Protein AF-A0A3N5Y8B9-F1 (afdb_monomer_lite)

Radius of gyration: 23.56 Å; chains: 1; bounding box: 50×33×52 Å

Structure (mmCIF, N/CA/C/O backbone):
data_AF-A0A3N5Y8B9-F1
#
_entry.id   AF-A0A3N5Y8B9-F1
#
loop_
_atom_site.group_PDB
_atom_site.id
_atom_site.type_symbol
_atom_site.label_atom_id
_atom_site.label_alt_id
_atom_site.label_comp_id
_atom_site.label_asym_id
_atom_site.label_entity_id
_atom_site.label_seq_id
_atom_site.pdbx_PDB_ins_code
_atom_site.Cartn_x
_atom_site.Cartn_y
_atom_site.Cartn_z
_atom_site.occupancy
_atom_site.B_iso_or_equiv
_atom_site.auth_seq_id
_atom_site.auth_comp_id
_atom_site.auth_asym_id
_atom_site.auth_atom_id
_atom_site.pdbx_PDB_model_num
ATOM 1 N N . MET A 1 1 ? -34.642 19.118 24.896 1.00 59.25 1 MET A N 1
ATOM 2 C CA . MET A 1 1 ? -33.518 18.234 24.516 1.00 59.25 1 MET A CA 1
ATOM 3 C C . MET A 1 1 ? -33.172 17.367 25.709 1.00 59.25 1 MET A C 1
ATOM 5 O O . MET A 1 1 ? -33.050 17.900 26.803 1.00 59.25 1 MET A O 1
ATOM 9 N N . THR A 1 2 ? -33.064 16.057 25.518 1.00 74.56 2 THR A N 1
ATOM 10 C CA . THR A 1 2 ? -32.742 15.102 26.586 1.00 74.56 2 THR A CA 1
ATOM 11 C C . THR A 1 2 ? -31.224 15.020 26.747 1.00 74.56 2 THR A C 1
ATOM 13 O O . THR A 1 2 ? -30.523 14.722 25.786 1.00 74.56 2 THR A O 1
ATOM 16 N N . THR A 1 3 ? -30.705 15.292 27.944 1.00 85.62 3 THR A N 1
ATOM 17 C CA . THR A 1 3 ? -29.256 15.335 28.234 1.00 85.62 3 THR A CA 1
ATOM 18 C C . THR A 1 3 ? -28.731 14.066 28.909 1.00 85.62 3 THR A C 1
ATOM 20 O O . THR A 1 3 ? -27.578 14.031 29.324 1.00 85.62 3 THR A O 1
ATOM 23 N N . ALA A 1 4 ? -29.547 13.009 28.987 1.00 86.88 4 ALA A N 1
ATOM 24 C CA . ALA A 1 4 ? -29.281 11.789 29.758 1.00 86.88 4 A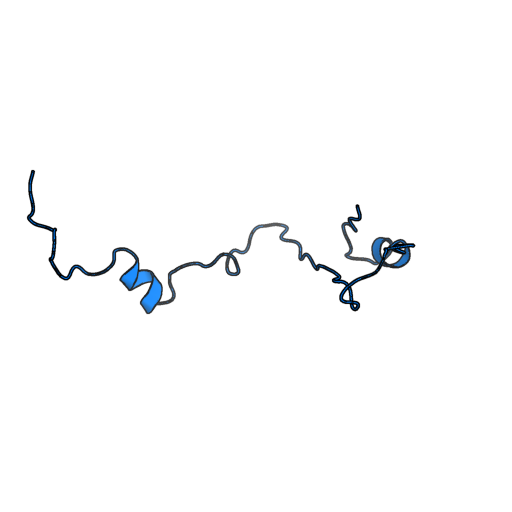LA A CA 1
ATOM 25 C C . ALA A 1 4 ? -27.947 11.082 29.435 1.00 86.88 4 ALA A C 1
ATOM 27 O O . ALA A 1 4 ? -27.433 10.343 30.267 1.00 86.88 4 ALA A O 1
ATOM 28 N N . HIS A 1 5 ? -27.374 11.312 28.251 1.00 87.12 5 HIS A N 1
ATOM 29 C CA . HIS A 1 5 ? -26.116 10.698 27.812 1.00 87.12 5 HIS A CA 1
ATOM 30 C C . HIS A 1 5 ? -24.950 11.692 27.701 1.00 87.12 5 HIS A C 1
ATOM 32 O O . HIS A 1 5 ? -23.814 11.284 27.469 1.00 87.12 5 HIS A O 1
ATOM 38 N N . ILE A 1 6 ? -25.203 12.993 27.868 1.00 91.75 6 ILE A N 1
ATOM 39 C CA . ILE A 1 6 ? -24.174 14.029 27.741 1.00 91.75 6 ILE A CA 1
ATOM 40 C C . ILE A 1 6 ? -23.345 14.058 29.030 1.00 91.75 6 ILE A C 1
ATOM 42 O O . ILE A 1 6 ? -23.892 14.154 30.126 1.00 91.75 6 ILE A O 1
ATOM 46 N N . GLY A 1 7 ? -22.019 13.969 28.898 1.00 91.62 7 GLY A N 1
ATOM 47 C CA . GLY A 1 7 ? -21.082 13.991 30.030 1.00 91.62 7 GLY A CA 1
ATOM 48 C C . GLY A 1 7 ? -20.986 12.681 30.822 1.00 91.62 7 GLY A C 1
ATOM 49 O O . GLY A 1 7 ? -20.264 12.635 31.813 1.00 91.62 7 GLY A O 1
ATOM 50 N N . GLN A 1 8 ? -21.680 11.619 30.399 1.00 93.62 8 GLN A N 1
ATOM 51 C CA . GLN A 1 8 ? -21.616 10.314 31.059 1.00 93.62 8 GLN A CA 1
ATOM 52 C C . GLN A 1 8 ? -20.455 9.465 30.506 1.00 93.62 8 GLN A C 1
ATOM 54 O O . GLN A 1 8 ? -20.263 9.424 29.286 1.00 93.62 8 GLN A O 1
ATOM 59 N N . PRO A 1 9 ? -19.702 8.746 31.360 1.00 92.56 9 PRO A N 1
ATOM 60 C CA . PRO A 1 9 ? -18.623 7.858 30.933 1.00 92.56 9 PRO A CA 1
ATOM 61 C C . PRO A 1 9 ? -19.205 6.567 30.340 1.00 92.56 9 PRO A C 1
ATOM 63 O O . PRO A 1 9 ? -19.341 5.545 31.008 1.00 92.56 9 PRO A O 1
ATOM 66 N N . THR A 1 10 ? -19.600 6.626 29.074 1.00 92.25 10 THR A N 1
ATOM 67 C CA . THR A 1 10 ? -20.171 5.486 28.351 1.00 92.25 10 THR A CA 1
ATOM 68 C C . THR A 1 10 ? -19.070 4.628 27.732 1.00 92.25 10 THR A C 1
ATOM 70 O O . THR A 1 10 ? -18.043 5.130 27.271 1.00 92.25 10 THR A O 1
ATOM 73 N N . SER A 1 11 ? -19.266 3.308 27.716 1.00 94.00 11 SER A N 1
ATOM 74 C CA . SER A 1 11 ? -18.382 2.420 26.961 1.00 94.00 11 SER A CA 1
ATOM 75 C C . SER A 1 11 ? -18.484 2.726 25.469 1.00 94.00 11 SER A C 1
ATOM 77 O O . SER A 1 11 ? -19.570 2.970 24.944 1.00 94.00 11 SER A O 1
ATOM 79 N N . ARG A 1 12 ? -17.348 2.683 24.770 1.00 94.50 12 ARG A N 1
ATOM 80 C CA . ARG A 1 12 ? -17.315 2.905 23.323 1.00 94.50 12 ARG A CA 1
ATOM 81 C C . ARG A 1 12 ? -18.080 1.807 22.585 1.00 94.50 12 ARG A C 1
ATOM 83 O O . ARG A 1 12 ? -17.890 0.627 22.879 1.00 94.50 12 ARG A O 1
ATOM 90 N N . VAL A 1 13 ? -18.855 2.195 21.573 1.00 94.75 13 VAL A N 1
ATOM 91 C CA . VAL A 1 13 ? -19.622 1.271 20.715 1.00 94.75 13 VAL A CA 1
ATOM 92 C C . VAL A 1 13 ? -18.734 0.237 20.018 1.00 94.75 13 VAL A C 1
ATOM 94 O O . VAL A 1 13 ? -19.097 -0.929 19.916 1.00 94.75 13 VAL A O 1
ATOM 97 N N . ASP A 1 14 ? -17.532 0.643 19.612 1.00 95.38 14 ASP A N 1
ATOM 98 C CA . ASP A 1 14 ? -16.526 -0.195 18.956 1.00 95.38 14 ASP A CA 1
ATOM 99 C C . ASP A 1 14 ? -15.564 -0.870 19.950 1.00 95.38 14 ASP A C 1
ATOM 101 O O . ASP A 1 14 ? -14.687 -1.636 19.552 1.00 95.38 14 ASP A O 1
ATOM 105 N N . GLY A 1 15 ? -15.711 -0.590 21.251 1.00 96.19 15 GLY A N 1
ATOM 106 C CA . GLY A 1 15 ? -14.728 -0.938 22.273 1.00 96.19 15 GLY A CA 1
ATOM 107 C C . GLY A 1 15 ? -14.485 -2.438 22.373 1.00 96.19 15 GLY A C 1
ATOM 108 O O . GLY A 1 15 ? -13.339 -2.874 22.331 1.00 96.19 15 GLY A O 1
ATOM 109 N N . ARG A 1 16 ? -15.555 -3.242 22.440 1.00 96.00 16 ARG A N 1
ATOM 110 C CA . ARG A 1 16 ? -15.419 -4.702 22.534 1.00 96.00 16 ARG A CA 1
ATOM 111 C C . ARG A 1 16 ? -14.708 -5.284 21.316 1.00 96.00 16 ARG A C 1
ATOM 113 O O . ARG A 1 16 ? -13.813 -6.102 21.498 1.00 96.00 16 ARG A O 1
ATOM 120 N N . ALA A 1 17 ? -15.070 -4.847 20.110 1.00 96.00 17 ALA A N 1
ATOM 121 C CA . ALA A 1 17 ? -14.467 -5.359 18.885 1.00 96.00 17 ALA A CA 1
ATOM 122 C C . ALA A 1 17 ? -12.947 -5.126 18.866 1.00 96.00 17 ALA A C 1
ATOM 124 O O . ALA A 1 17 ? -12.174 -6.048 18.609 1.00 96.00 17 ALA A O 1
ATOM 125 N N . LYS A 1 18 ? -12.523 -3.924 19.274 1.00 94.94 18 LYS A N 1
ATOM 126 C CA . LYS A 1 18 ? -11.114 -3.509 19.305 1.00 94.94 18 LYS A CA 1
ATOM 127 C C . LYS A 1 18 ? -10.271 -4.171 20.397 1.00 94.94 18 LYS A C 1
ATOM 129 O O . LYS A 1 18 ? -9.067 -4.290 20.220 1.00 94.94 18 LYS A O 1
ATOM 134 N N . VAL A 1 19 ? -10.866 -4.604 21.514 1.00 96.62 19 VAL A N 1
ATOM 135 C CA . VAL A 1 19 ? -10.122 -5.263 22.616 1.00 96.62 19 VAL A CA 1
ATOM 136 C C . VAL A 1 19 ? -10.180 -6.790 22.579 1.00 96.62 19 VAL A C 1
ATOM 138 O O . VAL A 1 19 ? -9.536 -7.440 23.395 1.00 96.62 19 VAL A O 1
ATOM 141 N N . THR A 1 20 ? -10.963 -7.372 21.668 1.00 96.25 20 THR A N 1
ATOM 142 C CA . THR A 1 20 ? -11.112 -8.835 21.540 1.00 96.25 20 THR A CA 1
ATOM 143 C C . THR A 1 20 ? -10.550 -9.395 20.236 1.00 96.25 20 THR A C 1
ATOM 145 O O . THR A 1 20 ? -10.616 -10.602 20.033 1.00 96.25 20 THR A O 1
ATOM 148 N N . GLY A 1 21 ? -9.991 -8.544 19.368 1.00 93.69 21 GLY A N 1
ATOM 149 C CA . GLY A 1 21 ? -9.424 -8.961 18.081 1.00 93.69 21 GLY A CA 1
ATOM 150 C C . GLY A 1 21 ? -10.469 -9.363 17.039 1.00 93.69 21 GLY A C 1
ATOM 151 O O . GLY A 1 21 ? -10.143 -10.074 16.103 1.00 93.69 21 GLY A O 1
ATOM 152 N N . VAL A 1 22 ? -11.729 -8.951 17.214 1.00 94.88 22 VAL A N 1
ATOM 153 C CA . VAL A 1 22 ? -12.813 -9.219 16.244 1.00 94.88 22 VAL A CA 1
ATOM 154 C C . VAL A 1 22 ? -13.136 -8.003 15.376 1.00 94.88 22 VAL A C 1
ATOM 156 O O . VAL A 1 22 ? -14.046 -8.059 14.555 1.00 94.88 22 VAL A O 1
ATOM 159 N N . ALA A 1 23 ? -12.455 -6.877 15.597 1.00 95.06 23 ALA A N 1
ATOM 160 C CA . ALA A 1 23 ? -12.483 -5.764 14.661 1.00 95.06 23 ALA A CA 1
ATOM 161 C C . ALA A 1 23 ? -11.651 -6.148 13.435 1.00 95.06 23 ALA A C 1
ATOM 163 O O . ALA A 1 23 ? -10.498 -6.519 13.605 1.00 95.06 23 ALA A O 1
ATOM 164 N N . THR A 1 24 ? -12.248 -6.050 12.249 1.00 93.19 24 THR A N 1
ATOM 165 C CA . THR A 1 24 ? -11.569 -6.323 10.981 1.00 93.19 24 THR A CA 1
ATOM 166 C C . THR A 1 24 ? -10.934 -5.049 10.447 1.00 93.19 24 THR A C 1
ATOM 168 O O . THR A 1 24 ? -11.628 -4.040 10.280 1.00 93.19 24 THR A O 1
ATOM 171 N N . ASP A 1 25 ? -9.636 -5.102 10.173 1.00 91.00 25 ASP A N 1
ATOM 172 C CA . ASP A 1 25 ? -8.909 -4.046 9.469 1.00 91.00 25 ASP A CA 1
ATOM 173 C C . ASP A 1 25 ? -8.750 -4.387 7.977 1.00 91.00 25 ASP A C 1
ATOM 175 O O . ASP A 1 25 ? -8.817 -5.541 7.566 1.00 91.00 25 ASP A O 1
ATOM 179 N N . ALA A 1 26 ? -8.499 -3.376 7.139 1.00 91.56 26 ALA A N 1
ATOM 180 C CA . ALA A 1 26 ? -8.486 -3.520 5.675 1.00 91.56 26 ALA A CA 1
ATOM 181 C C . ALA A 1 26 ? -7.480 -4.556 5.127 1.00 91.56 26 ALA A C 1
ATOM 183 O O . ALA A 1 26 ? -7.610 -4.997 3.991 1.00 91.56 26 ALA A O 1
ATOM 184 N N . ALA A 1 27 ? -6.459 -4.920 5.907 1.00 90.44 27 ALA A N 1
ATOM 185 C CA . ALA A 1 27 ? -5.463 -5.921 5.525 1.00 90.44 27 ALA A CA 1
ATOM 186 C C . ALA A 1 27 ? -5.911 -7.370 5.797 1.00 90.44 27 ALA A C 1
ATOM 188 O O . ALA A 1 27 ? -5.208 -8.304 5.420 1.00 90.44 27 ALA A O 1
ATOM 189 N N . GLU A 1 28 ? -7.036 -7.568 6.483 1.00 91.19 28 GLU A N 1
ATOM 190 C CA . GLU A 1 28 ? -7.513 -8.889 6.909 1.00 91.19 28 GLU A CA 1
ATOM 191 C C . GLU A 1 28 ? -8.569 -9.469 5.957 1.00 91.19 28 GLU A C 1
ATOM 193 O O . GLU A 1 28 ? -8.900 -10.658 6.028 1.00 91.19 28 GLU A O 1
ATOM 198 N N . ASP A 1 29 ? -9.066 -8.653 5.029 1.00 88.75 29 ASP A N 1
ATOM 199 C CA . ASP A 1 29 ? -10.024 -9.073 4.018 1.00 88.75 29 ASP A CA 1
ATOM 200 C C . ASP A 1 29 ? -9.361 -9.986 2.975 1.00 88.75 29 ASP A C 1
ATOM 202 O O . ASP A 1 29 ? -8.425 -9.606 2.274 1.00 88.75 29 ASP A O 1
ATOM 206 N N . HIS A 1 30 ? -9.895 -11.200 2.829 1.00 88.38 30 HIS A N 1
ATOM 207 C CA . HIS A 1 30 ? -9.477 -12.163 1.809 1.00 88.38 30 HIS A CA 1
ATOM 208 C C . HIS A 1 30 ? -10.560 -12.263 0.734 1.00 88.38 30 HIS A C 1
ATOM 210 O O . HIS A 1 30 ? -11.472 -13.089 0.817 1.00 88.38 30 HIS A O 1
ATOM 216 N N . VAL A 1 31 ? -10.480 -11.388 -0.268 1.00 93.25 31 VAL A N 1
ATOM 217 C CA . VAL A 1 31 ? -11.410 -11.395 -1.404 1.00 93.25 31 VAL A CA 1
ATOM 218 C C . VAL A 1 31 ? -10.968 -12.398 -2.480 1.00 93.25 31 VAL A C 1
ATOM 220 O O . VAL A 1 31 ? -9.766 -12.615 -2.653 1.00 93.25 31 VAL A O 1
ATOM 223 N N . PRO A 1 32 ? -11.907 -13.024 -3.216 1.00 95.88 32 PRO A N 1
ATOM 224 C CA . PRO A 1 32 ? -11.562 -13.853 -4.369 1.00 95.88 32 PRO A CA 1
ATOM 225 C C . PRO A 1 32 ? -10.736 -13.065 -5.389 1.00 95.88 32 PRO A C 1
ATOM 227 O O . PRO A 1 32 ? -11.000 -11.884 -5.612 1.00 95.88 32 PRO A O 1
ATOM 230 N N . ASP A 1 33 ? -9.752 -13.729 -5.998 1.00 94.06 33 ASP A N 1
ATOM 231 C CA . ASP A 1 33 ? -8.866 -13.152 -7.017 1.00 94.06 33 ASP A CA 1
ATOM 232 C C . ASP A 1 33 ? -8.105 -11.8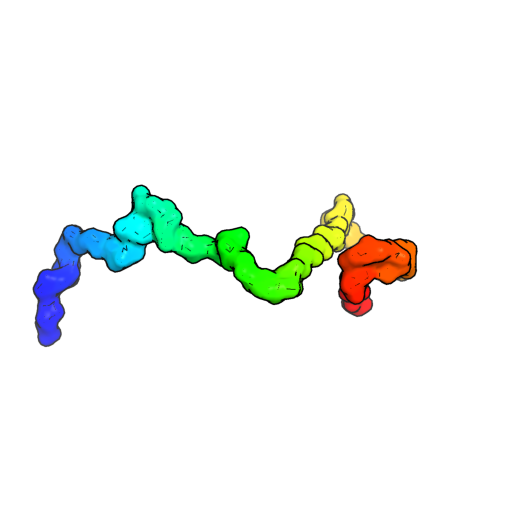89 -6.553 1.00 94.06 33 ASP A C 1
ATOM 234 O O . ASP A 1 33 ? -7.785 -11.014 -7.360 1.00 94.06 33 ASP A O 1
ATOM 238 N N . LEU A 1 34 ? -7.807 -11.784 -5.248 1.00 95.00 34 LEU A N 1
ATOM 239 C CA . LEU A 1 34 ? -6.966 -10.720 -4.692 1.00 95.00 34 LEU A CA 1
ATOM 240 C C . LEU A 1 34 ? -5.579 -10.720 -5.355 1.00 95.00 34 LEU A C 1
ATOM 242 O O . LEU A 1 34 ? -4.944 -11.764 -5.506 1.00 95.00 34 LEU A O 1
ATOM 246 N N . VAL A 1 35 ? -5.103 -9.527 -5.713 1.00 95.31 35 VAL A N 1
ATOM 247 C CA . VAL A 1 35 ? -3.790 -9.306 -6.326 1.00 95.31 35 VAL A CA 1
ATOM 248 C C . VAL A 1 35 ? -2.989 -8.306 -5.508 1.00 95.31 35 VAL A C 1
ATOM 250 O O . VAL A 1 35 ? -3.537 -7.328 -4.998 1.00 95.31 35 VAL A O 1
ATOM 253 N N . ASP A 1 36 ? -1.682 -8.532 -5.426 1.00 94.56 36 ASP A N 1
ATOM 254 C CA . ASP A 1 36 ? -0.773 -7.641 -4.715 1.00 94.56 36 ASP A CA 1
ATOM 255 C C . ASP A 1 36 ? -0.302 -6.487 -5.604 1.00 94.56 36 ASP A C 1
ATOM 257 O O . ASP A 1 36 ? 0.023 -6.653 -6.784 1.00 94.56 36 ASP A O 1
ATOM 261 N N . GLY A 1 37 ? -0.231 -5.296 -5.012 1.00 95.69 37 GLY A N 1
ATOM 262 C CA . GLY A 1 37 ? 0.307 -4.096 -5.642 1.00 95.69 37 GLY A CA 1
ATOM 263 C C . GLY A 1 37 ? 1.572 -3.620 -4.937 1.00 95.69 37 GLY A C 1
ATOM 264 O O . GLY A 1 37 ? 1.653 -3.626 -3.711 1.00 95.69 37 GLY A O 1
ATOM 265 N N . VAL A 1 38 ? 2.549 -3.145 -5.710 1.00 96.94 38 VAL A N 1
ATOM 266 C CA . VAL A 1 38 ? 3.763 -2.513 -5.179 1.00 96.94 38 VAL A CA 1
ATOM 267 C C . VAL A 1 38 ? 4.025 -1.184 -5.876 1.00 96.94 38 VAL A C 1
ATOM 269 O O . VAL A 1 38 ? 3.856 -1.053 -7.088 1.00 96.94 38 VAL A O 1
ATOM 272 N N . VAL A 1 39 ? 4.457 -0.193 -5.097 1.00 97.31 39 VAL A N 1
ATOM 273 C CA . VAL A 1 39 ? 4.869 1.122 -5.597 1.00 97.31 39 VAL A CA 1
ATOM 274 C C . VAL A 1 39 ? 6.390 1.200 -5.598 1.00 97.31 39 VAL A C 1
ATOM 276 O O . VAL A 1 39 ? 7.033 0.988 -4.571 1.00 97.31 39 VAL A O 1
ATOM 279 N N . VAL A 1 40 ? 6.968 1.538 -6.751 1.00 95.94 40 VAL A N 1
ATOM 280 C CA . VAL A 1 40 ? 8.399 1.838 -6.877 1.00 95.94 40 VAL A CA 1
ATOM 281 C C . VAL A 1 40 ? 8.591 3.342 -6.717 1.00 95.94 40 VAL A C 1
ATOM 283 O O . VAL A 1 40 ? 8.264 4.119 -7.613 1.00 95.94 40 VAL A O 1
ATOM 286 N N . SER A 1 41 ? 9.104 3.747 -5.559 1.00 96.50 41 SER A N 1
ATOM 287 C CA . SER A 1 41 ? 9.351 5.152 -5.222 1.00 96.50 41 SER A CA 1
ATOM 288 C C . SER A 1 41 ? 10.713 5.640 -5.722 1.00 96.50 41 SER A C 1
ATOM 290 O O . SER A 1 41 ? 11.650 4.858 -5.888 1.00 96.50 41 SER A O 1
ATOM 292 N N . SER A 1 42 ? 10.839 6.954 -5.928 1.00 95.75 42 SER A N 1
ATOM 293 C CA . SER A 1 42 ? 12.120 7.591 -6.258 1.00 95.75 42 SER A CA 1
ATOM 294 C C . SER A 1 42 ? 13.145 7.385 -5.138 1.00 95.75 42 SER A C 1
ATOM 296 O O . SER A 1 42 ? 12.830 7.564 -3.963 1.00 95.75 42 SER A O 1
ATOM 298 N N . ALA A 1 43 ? 14.389 7.071 -5.509 1.00 95.94 43 ALA A N 1
ATOM 299 C CA . ALA A 1 43 ? 15.528 7.051 -4.587 1.00 95.94 43 ALA A CA 1
ATOM 300 C C . ALA A 1 43 ? 16.145 8.448 -4.371 1.00 95.94 43 ALA A C 1
ATOM 302 O O . ALA A 1 43 ? 16.967 8.631 -3.476 1.00 95.94 43 ALA A O 1
ATOM 303 N N . MET A 1 44 ? 15.760 9.425 -5.199 1.00 96.25 44 MET A N 1
ATOM 304 C CA . MET A 1 44 ? 16.239 10.806 -5.154 1.00 96.25 44 MET A CA 1
ATOM 305 C C . MET A 1 44 ? 15.138 11.720 -4.622 1.00 96.25 44 MET A C 1
ATOM 307 O O . MET A 1 44 ? 13.973 11.568 -4.993 1.00 96.25 44 MET A O 1
ATOM 311 N N . ALA A 1 45 ? 15.513 12.695 -3.793 1.00 97.12 45 ALA A N 1
ATOM 312 C CA . ALA A 1 45 ? 14.566 13.652 -3.224 1.00 97.12 45 ALA A CA 1
ATOM 313 C C . ALA A 1 45 ? 13.914 14.543 -4.297 1.00 97.12 45 ALA A C 1
ATOM 315 O O . ALA A 1 45 ? 12.714 14.796 -4.226 1.00 97.12 45 ALA A O 1
ATOM 316 N N . THR A 1 46 ? 14.695 14.973 -5.296 1.00 97.62 46 THR A N 1
ATOM 317 C CA . THR A 1 46 ? 14.236 15.837 -6.391 1.00 97.62 46 THR A CA 1
ATOM 318 C C . THR A 1 46 ? 15.048 15.560 -7.647 1.00 97.62 46 THR A C 1
ATOM 320 O O . THR A 1 46 ? 16.260 15.760 -7.642 1.00 97.62 46 THR A O 1
ATOM 323 N N . ASP A 1 47 ? 14.379 15.139 -8.718 1.00 96.25 47 ASP A N 1
ATOM 324 C CA . ASP A 1 47 ? 14.943 15.066 -10.068 1.00 96.25 47 ASP A CA 1
ATOM 325 C C . ASP A 1 47 ? 13.813 14.918 -11.109 1.00 96.25 47 ASP A C 1
ATOM 327 O O . ASP A 1 47 ? 12.640 14.781 -10.749 1.00 96.25 47 ASP A O 1
ATOM 331 N N . THR A 1 48 ? 14.156 14.934 -12.398 1.00 96.75 48 THR A N 1
ATOM 332 C CA . THR A 1 48 ? 13.231 14.704 -13.516 1.00 96.75 48 THR A CA 1
ATOM 333 C C . THR A 1 48 ? 13.324 13.266 -14.025 1.00 96.75 48 THR A C 1
ATOM 335 O O . THR A 1 48 ? 14.401 12.767 -14.347 1.00 96.75 48 THR A O 1
ATOM 33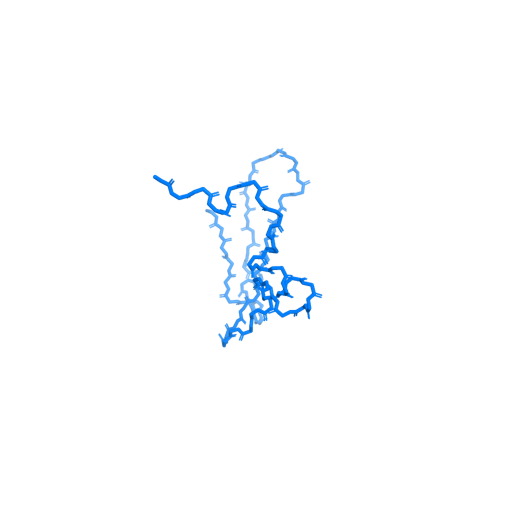8 N N . ILE A 1 49 ? 12.175 12.600 -14.173 1.00 96.56 49 ILE A N 1
ATOM 339 C CA . ILE A 1 49 ? 12.105 11.259 -14.764 1.00 96.56 49 ILE A CA 1
ATOM 340 C C . ILE A 1 49 ? 12.358 11.365 -16.271 1.00 96.56 49 ILE A C 1
ATOM 342 O O . ILE A 1 49 ? 11.528 11.874 -17.016 1.00 96.56 49 ILE A O 1
ATOM 346 N N . THR A 1 50 ? 13.499 10.856 -16.732 1.00 97.19 50 THR A N 1
ATOM 347 C CA . THR A 1 50 ? 13.840 10.824 -18.166 1.00 97.19 50 THR A CA 1
ATOM 348 C C . THR A 1 50 ? 13.339 9.563 -18.868 1.00 97.19 50 THR A C 1
ATOM 350 O O . THR A 1 50 ? 13.087 9.586 -20.071 1.00 97.19 50 THR A O 1
ATOM 353 N N . ARG A 1 51 ? 13.202 8.445 -18.139 1.00 96.06 51 ARG A N 1
ATOM 354 C CA . ARG A 1 51 ? 12.727 7.163 -18.677 1.00 96.06 51 ARG A CA 1
ATOM 355 C C . ARG A 1 51 ? 12.250 6.223 -17.571 1.00 96.06 51 ARG A C 1
ATOM 357 O O . ARG A 1 51 ? 12.901 6.111 -16.538 1.00 96.06 51 ARG A O 1
ATOM 364 N N . ILE A 1 52 ? 11.194 5.456 -17.852 1.00 96.81 52 ILE A N 1
ATOM 365 C CA . ILE A 1 52 ? 10.783 4.283 -17.066 1.00 96.81 52 ILE A CA 1
ATOM 366 C C . ILE A 1 52 ? 10.840 3.051 -17.976 1.00 96.81 52 ILE A C 1
ATOM 368 O O . ILE A 1 52 ? 10.122 2.966 -18.970 1.00 96.81 52 ILE A O 1
ATOM 372 N N . ALA A 1 53 ? 11.713 2.094 -17.659 1.00 96.00 53 ALA A N 1
ATOM 373 C CA . ALA A 1 53 ? 11.845 0.849 -18.411 1.00 96.00 53 ALA A CA 1
ATOM 374 C C . ALA A 1 53 ? 11.058 -0.271 -17.718 1.00 96.00 53 ALA A C 1
ATOM 376 O O . ALA A 1 53 ? 11.544 -0.875 -16.770 1.00 96.00 53 ALA A O 1
ATOM 377 N N . ALA A 1 54 ? 9.835 -0.532 -18.188 1.00 96.56 54 ALA A N 1
ATOM 378 C CA . ALA A 1 54 ? 8.921 -1.506 -17.579 1.00 96.56 54 ALA A CA 1
ATOM 379 C C . ALA A 1 54 ? 8.757 -2.817 -18.376 1.00 96.56 54 ALA A C 1
ATOM 381 O O . ALA A 1 54 ? 8.018 -3.698 -17.942 1.00 96.56 54 ALA A O 1
ATOM 382 N N . ALA A 1 55 ? 9.398 -2.947 -19.544 1.00 96.75 55 ALA A N 1
ATOM 383 C CA . ALA A 1 55 ? 9.182 -4.073 -20.460 1.00 96.75 55 ALA A CA 1
ATOM 384 C C . ALA A 1 55 ? 9.511 -5.427 -19.811 1.00 96.75 55 ALA A C 1
ATOM 386 O O . ALA A 1 55 ? 8.679 -6.330 -19.825 1.00 96.75 55 ALA A O 1
ATOM 387 N N . ASP A 1 56 ? 10.675 -5.525 -19.167 1.00 96.75 56 ASP A N 1
ATOM 388 C CA . ASP A 1 56 ? 11.133 -6.768 -18.544 1.00 96.75 56 ASP A CA 1
ATOM 389 C C . ASP A 1 56 ? 10.227 -7.210 -17.395 1.00 96.75 56 ASP A C 1
ATOM 391 O O . ASP A 1 56 ? 10.019 -8.405 -17.219 1.00 96.75 56 ASP A O 1
ATOM 395 N N . THR A 1 57 ? 9.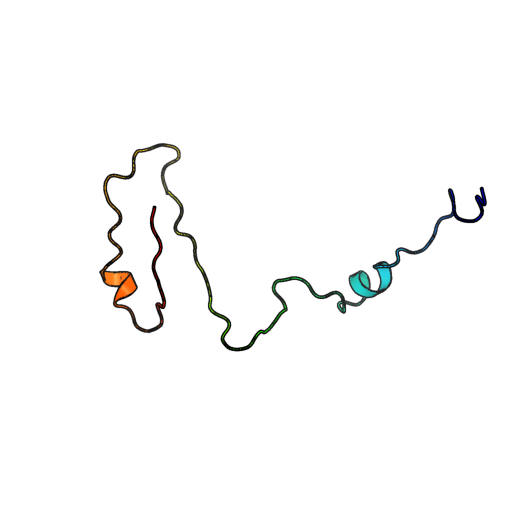682 -6.260 -16.625 1.00 96.06 57 THR A N 1
ATOM 396 C CA . THR A 1 57 ? 8.749 -6.537 -15.523 1.00 96.06 57 THR A CA 1
ATOM 397 C C . THR A 1 57 ? 7.400 -7.002 -16.054 1.00 96.06 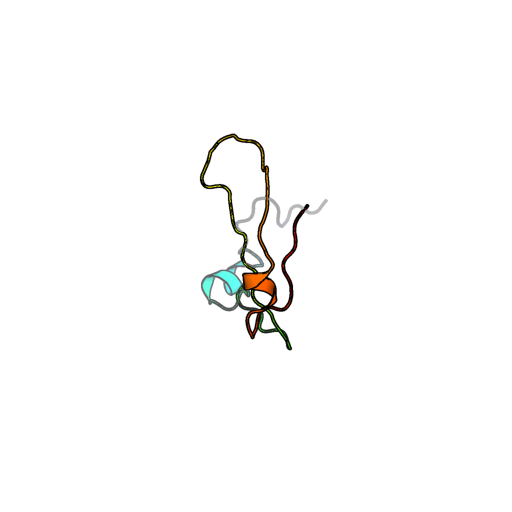57 THR A C 1
ATOM 399 O O . THR A 1 57 ? 6.868 -7.989 -15.564 1.00 96.06 57 THR A O 1
ATOM 402 N N . ARG A 1 58 ? 6.866 -6.342 -17.091 1.00 96.12 58 ARG A N 1
ATOM 403 C CA . ARG A 1 58 ? 5.596 -6.731 -17.733 1.00 96.12 58 ARG A CA 1
ATOM 404 C C . ARG A 1 58 ? 5.645 -8.129 -18.353 1.00 96.12 58 ARG A C 1
ATOM 406 O O . ARG A 1 58 ? 4.609 -8.764 -18.470 1.00 96.12 58 ARG A O 1
ATOM 413 N N . ALA A 1 59 ? 6.825 -8.586 -18.763 1.00 96.75 59 ALA A N 1
ATOM 414 C CA . ALA A 1 59 ? 7.021 -9.913 -19.339 1.00 96.75 59 ALA A CA 1
ATOM 415 C C . ALA A 1 59 ? 7.224 -11.022 -18.288 1.00 96.75 59 ALA A C 1
ATOM 417 O O . ALA A 1 59 ? 7.414 -12.175 -18.669 1.00 96.75 59 ALA A O 1
ATOM 418 N N . ARG A 1 60 ? 7.245 -10.704 -16.984 1.00 97.12 60 ARG A N 1
ATOM 419 C CA . ARG A 1 60 ? 7.394 -11.720 -15.933 1.00 97.12 60 ARG A CA 1
ATOM 420 C C . ARG A 1 60 ? 6.070 -12.415 -15.655 1.00 97.12 60 ARG A C 1
ATOM 422 O O . ARG A 1 60 ? 5.046 -11.761 -15.477 1.00 97.12 60 ARG A O 1
ATOM 429 N N . ASP A 1 61 ? 6.132 -13.734 -15.517 1.00 97.25 61 ASP A N 1
ATOM 430 C CA . ASP A 1 61 ? 5.002 -14.538 -15.062 1.00 97.25 61 ASP A CA 1
ATOM 431 C C . ASP A 1 61 ? 4.490 -14.027 -13.707 1.00 97.25 61 ASP A C 1
ATOM 433 O O . ASP A 1 61 ? 5.268 -13.754 -12.790 1.00 97.25 61 ASP A O 1
ATOM 437 N N . GLY A 1 62 ? 3.169 -13.875 -13.593 1.00 96.38 62 GLY A N 1
ATOM 438 C CA . GLY A 1 62 ? 2.500 -13.356 -12.396 1.00 96.38 62 GLY A CA 1
ATOM 439 C C . GLY A 1 62 ? 2.360 -11.831 -12.339 1.00 96.38 62 GLY A C 1
ATOM 440 O O . GLY A 1 62 ? 1.580 -11.332 -11.531 1.00 96.38 62 GLY A O 1
ATOM 441 N N . VAL A 1 63 ? 3.034 -11.072 -13.211 1.00 97.56 63 VAL A N 1
ATOM 442 C CA . VAL A 1 63 ? 2.802 -9.625 -13.319 1.00 97.56 63 VAL A CA 1
ATOM 443 C C . VAL A 1 63 ? 1.586 -9.374 -14.197 1.00 97.56 63 VAL A C 1
ATOM 445 O O . VAL A 1 63 ? 1.603 -9.633 -15.396 1.00 97.56 63 VAL A O 1
ATOM 448 N N . LEU A 1 64 ? 0.531 -8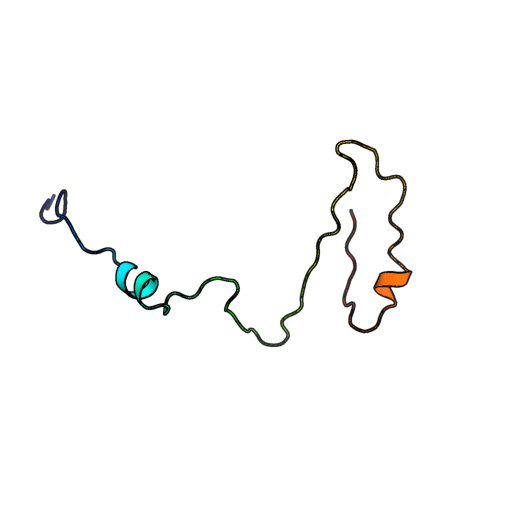.823 -13.601 1.00 97.44 64 LEU A N 1
ATOM 449 C CA . LEU A 1 64 ? -0.689 -8.502 -14.343 1.00 97.44 64 LEU A CA 1
ATOM 450 C C . LEU A 1 64 ? -0.577 -7.181 -15.100 1.00 97.44 64 LEU A C 1
ATOM 452 O O . LEU A 1 64 ? -1.087 -7.062 -16.212 1.00 97.44 64 LEU A O 1
ATOM 456 N N . GLN A 1 65 ? 0.062 -6.173 -14.499 1.00 97.25 65 GLN A N 1
ATOM 457 C CA . GLN A 1 65 ? 0.161 -4.848 -15.099 1.00 97.25 65 GLN A CA 1
ATOM 458 C C . GLN A 1 65 ? 1.273 -4.000 -14.476 1.00 97.25 65 GLN A C 1
ATOM 460 O O . GLN A 1 65 ? 1.574 -4.120 -13.291 1.00 97.25 65 GLN A O 1
ATOM 465 N N . VAL A 1 66 ? 1.843 -3.085 -15.272 1.00 97.62 66 VAL A N 1
ATOM 466 C CA . VAL A 1 66 ? 2.729 -2.012 -14.782 1.00 97.62 66 VAL A CA 1
ATOM 467 C C . VAL A 1 66 ? 2.223 -0.663 -15.281 1.00 97.62 66 VAL A C 1
ATOM 469 O O . VAL A 1 66 ? 2.277 -0.385 -16.485 1.00 97.62 66 VAL A O 1
ATOM 472 N N . PHE A 1 67 ? 1.779 0.179 -14.350 1.00 97.00 67 PHE A N 1
ATOM 473 C CA . PHE A 1 67 ? 1.287 1.531 -14.613 1.00 97.00 67 PHE A CA 1
ATOM 474 C C . PHE A 1 67 ? 2.409 2.573 -14.514 1.00 97.00 67 PHE A C 1
ATOM 476 O O . PHE A 1 67 ? 3.272 2.491 -13.642 1.00 97.00 67 PHE A O 1
ATOM 483 N N . THR A 1 68 ? 2.380 3.566 -15.403 1.00 95.75 68 THR A N 1
ATOM 484 C CA . THR A 1 68 ? 3.242 4.760 -15.386 1.00 95.75 68 THR A CA 1
ATOM 485 C C . THR A 1 68 ? 2.397 5.984 -15.765 1.00 95.75 68 THR A C 1
ATOM 487 O O . THR A 1 68 ? 1.297 5.804 -16.287 1.00 95.75 68 THR A O 1
ATOM 490 N N . HIS A 1 69 ? 2.884 7.197 -15.483 1.00 92.56 69 HIS A N 1
ATOM 491 C CA . HIS A 1 69 ? 2.236 8.449 -15.903 1.00 92.56 69 HIS A CA 1
ATOM 492 C C . HIS A 1 69 ? 2.497 8.772 -17.379 1.00 92.56 69 HIS A C 1
ATOM 494 O O . HIS A 1 69 ? 3.420 8.146 -17.958 1.00 92.56 69 HIS A O 1
#

pLDDT: mean 93.94, std 5.57, range [59.25, 97.62]

Sequence (69 aa):
MTTAHIGQPTSRVDGRAKVTGVATDAAEDHVPDLVDGVVVSSAMATDTITRIAAADTRARDGVLQVFTH

Foldseek 3Di:
DDCPPPPDPDDDPCNVCVVVVVDDDPVNDDDPPDADDDDDDDPDPDDDDPDDDCVVVCPDPRDPDDDDD

Secondary structure (DSSP, 8-state):
---TTTT--PPPTTHHHHHHT-SPPTTS---TT---------SSSS--------HHHHTSTT-------